Protein AF-A0A952DA18-F1 (afdb_monomer)

Structure (mmCIF, N/CA/C/O backbone):
data_AF-A0A952DA18-F1
#
_entry.id   AF-A0A952DA18-F1
#
loop_
_atom_site.group_PDB
_atom_site.id
_atom_site.type_symbol
_atom_site.label_atom_id
_atom_site.label_alt_id
_atom_site.label_comp_id
_atom_site.label_asym_id
_atom_site.label_entity_id
_atom_site.label_seq_id
_atom_site.pdbx_PDB_ins_code
_atom_site.Cartn_x
_atom_site.Cartn_y
_atom_site.Cartn_z
_atom_site.occupancy
_atom_site.B_iso_or_equiv
_atom_site.auth_seq_id
_atom_site.auth_comp_id
_atom_site.auth_asym_id
_atom_site.auth_atom_id
_atom_site.pdbx_PDB_model_num
ATOM 1 N N . MET A 1 1 ? 44.521 -12.109 -67.681 1.00 37.25 1 MET A N 1
ATOM 2 C CA . MET A 1 1 ? 45.377 -13.237 -67.253 1.00 37.25 1 MET A CA 1
ATOM 3 C C . MET A 1 1 ? 45.668 -13.081 -65.767 1.00 37.25 1 MET A C 1
ATOM 5 O O . MET A 1 1 ? 46.169 -12.035 -65.384 1.00 37.25 1 MET A O 1
ATOM 9 N N . ARG A 1 2 ? 45.302 -14.061 -64.928 1.00 45.66 2 ARG A N 1
ATOM 10 C CA . ARG A 1 2 ? 45.868 -14.191 -63.571 1.00 45.66 2 ARG A CA 1
ATOM 11 C C . ARG A 1 2 ? 47.221 -14.898 -63.680 1.00 45.66 2 ARG A C 1
ATOM 13 O O . ARG A 1 2 ? 47.355 -15.767 -64.542 1.00 45.66 2 ARG A O 1
ATOM 20 N N . PRO A 1 3 ? 48.170 -14.555 -62.801 1.00 41.78 3 PRO A N 1
ATOM 21 C CA . PRO A 1 3 ? 48.619 -15.571 -61.848 1.00 41.78 3 PRO A CA 1
ATOM 22 C C . PRO A 1 3 ? 48.892 -15.027 -60.425 1.00 41.78 3 PRO A C 1
ATOM 24 O O . PRO A 1 3 ? 49.529 -13.998 -60.230 1.00 41.78 3 PRO A O 1
ATOM 27 N N . THR A 1 4 ? 48.404 -15.771 -59.430 1.00 45.09 4 THR A N 1
ATOM 28 C CA . THR A 1 4 ? 48.942 -15.970 -58.058 1.00 45.09 4 THR A CA 1
ATOM 29 C C . THR A 1 4 ? 50.292 -16.735 -58.134 1.00 45.09 4 THR A C 1
ATOM 31 O O . THR A 1 4 ? 50.598 -17.189 -59.238 1.00 45.09 4 THR A O 1
ATOM 34 N N . PRO A 1 5 ? 51.073 -17.054 -57.061 1.00 54.16 5 PRO A N 1
ATOM 35 C CA . PRO A 1 5 ? 51.008 -16.747 -55.612 1.00 54.16 5 PRO A CA 1
ATOM 36 C C . PRO A 1 5 ? 52.391 -16.399 -54.965 1.00 54.16 5 PRO A C 1
ATOM 38 O O . PRO A 1 5 ? 53.418 -16.467 -55.630 1.00 54.16 5 PRO A O 1
ATOM 41 N N . ARG A 1 6 ? 52.451 -16.120 -53.646 1.00 42.47 6 ARG A N 1
ATOM 42 C CA . ARG A 1 6 ? 53.313 -16.829 -52.655 1.00 42.47 6 ARG A CA 1
ATOM 43 C C . ARG A 1 6 ? 53.239 -16.210 -51.250 1.00 42.47 6 ARG A C 1
ATOM 45 O O . ARG A 1 6 ? 53.193 -14.999 -51.077 1.00 42.47 6 ARG A O 1
ATOM 52 N N . LEU A 1 7 ? 53.189 -17.117 -50.276 1.00 46.97 7 LEU A N 1
ATOM 53 C CA . LEU A 1 7 ? 53.093 -16.930 -48.831 1.00 46.97 7 LEU A CA 1
ATOM 54 C C . LEU A 1 7 ? 54.409 -16.467 -48.180 1.00 46.97 7 LEU A C 1
ATOM 56 O O . LEU A 1 7 ? 55.494 -16.680 -48.720 1.00 46.97 7 LEU A O 1
ATOM 60 N N . THR A 1 8 ? 54.240 -16.101 -46.900 1.00 46.34 8 THR A N 1
ATOM 61 C CA . THR A 1 8 ? 55.161 -16.193 -45.745 1.00 46.34 8 THR A CA 1
ATOM 62 C C . THR A 1 8 ? 56.092 -15.009 -45.520 1.00 46.34 8 THR A C 1
ATOM 64 O O . THR A 1 8 ? 57.011 -14.790 -46.292 1.00 46.34 8 THR A O 1
ATOM 67 N N . THR A 1 9 ? 55.928 -14.306 -44.392 1.00 46.97 9 THR A N 1
ATOM 68 C CA . THR A 1 9 ? 56.816 -14.447 -43.218 1.00 46.97 9 THR A CA 1
ATOM 69 C C . THR A 1 9 ? 56.114 -13.859 -41.980 1.00 46.97 9 THR A C 1
ATOM 71 O O . THR A 1 9 ? 55.683 -12.709 -41.998 1.00 46.97 9 THR A O 1
ATOM 74 N N . LEU A 1 10 ? 55.978 -14.658 -40.914 1.00 48.19 10 LEU A N 1
ATOM 75 C CA . LEU A 1 10 ? 55.724 -14.172 -39.555 1.00 48.19 10 LEU A CA 1
ATOM 76 C C . LEU A 1 10 ? 56.924 -13.325 -39.111 1.00 48.19 10 LEU A C 1
ATOM 78 O O . LEU A 1 10 ? 58.039 -13.840 -39.095 1.00 48.19 10 LEU A O 1
ATOM 82 N N . LEU A 1 11 ? 56.697 -12.106 -38.630 1.00 45.88 11 LEU A N 1
ATOM 83 C CA . LEU A 1 11 ? 57.589 -11.505 -37.640 1.00 45.88 11 LEU A CA 1
ATOM 84 C C . LEU A 1 11 ? 56.768 -11.127 -36.405 1.00 45.88 11 LEU A C 1
ATOM 86 O O . LEU A 1 11 ? 56.063 -10.121 -36.379 1.00 45.88 11 LEU A O 1
ATOM 90 N N . LEU A 1 12 ? 56.872 -11.975 -35.380 1.00 46.34 12 LEU A N 1
ATOM 91 C CA . LEU A 1 12 ? 56.662 -11.573 -33.996 1.00 46.34 12 LEU A CA 1
ATOM 92 C C . LEU A 1 12 ? 57.763 -10.570 -33.644 1.00 46.34 12 LEU A C 1
ATOM 94 O O . LEU A 1 12 ? 58.925 -10.957 -33.561 1.00 46.34 12 LEU A O 1
ATOM 98 N N . LEU A 1 13 ? 57.402 -9.321 -33.369 1.00 41.84 13 LEU A N 1
ATOM 99 C CA . LEU A 1 13 ? 58.226 -8.435 -32.550 1.00 41.84 13 LEU A CA 1
ATOM 100 C C . LEU A 1 13 ? 57.317 -7.779 -31.504 1.00 41.84 13 LEU A C 1
ATOM 102 O O . LEU A 1 13 ? 56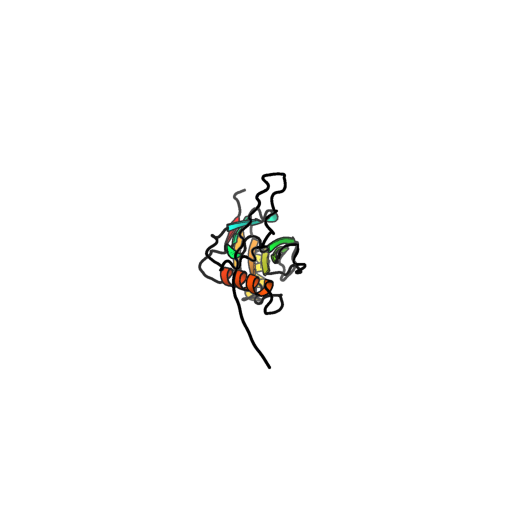.802 -6.678 -31.676 1.00 41.84 13 LEU A O 1
ATOM 106 N N . ALA A 1 14 ? 57.070 -8.516 -30.421 1.00 37.72 14 ALA A N 1
ATOM 107 C CA . ALA A 1 14 ? 56.484 -7.975 -29.206 1.00 37.72 14 ALA A CA 1
ATOM 108 C C . ALA A 1 14 ? 57.574 -7.191 -28.461 1.00 37.72 14 ALA A C 1
ATOM 110 O O . ALA A 1 14 ? 58.380 -7.765 -27.732 1.00 37.72 14 ALA A O 1
ATOM 111 N N . ALA A 1 15 ? 57.621 -5.878 -28.678 1.00 41.91 15 ALA A N 1
ATOM 112 C CA . ALA A 1 15 ? 58.363 -4.964 -27.823 1.00 41.91 15 ALA A CA 1
ATOM 113 C C . ALA A 1 15 ? 57.484 -4.606 -26.615 1.00 41.91 15 ALA A C 1
ATOM 115 O O . ALA A 1 15 ? 56.473 -3.921 -26.749 1.00 41.91 15 ALA A O 1
ATOM 116 N N . LEU A 1 16 ? 57.873 -5.095 -25.438 1.00 45.47 16 LEU A N 1
ATOM 117 C CA . LEU A 1 16 ? 57.438 -4.571 -24.146 1.00 45.47 16 LEU A CA 1
ATOM 118 C C . LEU A 1 16 ? 58.121 -3.217 -23.898 1.00 45.47 16 LEU A C 1
ATOM 120 O O . LEU A 1 16 ? 59.351 -3.159 -23.925 1.00 45.47 16 LEU A O 1
ATOM 124 N N . PRO A 1 17 ? 57.369 -2.175 -23.513 1.00 42.91 17 PRO A N 1
ATOM 125 C CA . PRO A 1 17 ? 57.841 -1.225 -22.526 1.00 42.91 17 PRO A CA 1
ATOM 126 C C . PRO A 1 17 ? 57.055 -1.411 -21.227 1.00 42.91 17 PRO A C 1
ATOM 128 O O . PRO A 1 17 ? 55.826 -1.365 -21.178 1.00 42.91 17 PRO A O 1
ATOM 131 N N . ALA A 1 18 ? 57.814 -1.649 -20.164 1.00 43.28 18 ALA A N 1
ATOM 132 C CA . ALA A 1 18 ? 57.350 -1.685 -18.794 1.00 43.28 18 ALA A CA 1
ATOM 133 C C . ALA A 1 18 ? 56.974 -0.274 -18.297 1.00 43.28 18 ALA A C 1
ATOM 135 O O . ALA A 1 18 ? 57.733 0.673 -18.474 1.00 43.28 18 ALA A O 1
ATOM 136 N N . LEU A 1 19 ? 55.817 -0.215 -17.628 1.00 45.41 19 LEU A N 1
ATOM 137 C CA . LEU A 1 19 ? 55.391 0.687 -16.549 1.00 45.41 19 LEU A CA 1
ATOM 138 C C . LEU A 1 19 ? 55.547 2.215 -16.702 1.00 45.41 19 LEU A C 1
ATOM 140 O O . LEU A 1 19 ? 56.589 2.779 -16.386 1.00 45.41 19 LEU A O 1
ATOM 144 N N . ALA A 1 20 ? 54.406 2.889 -16.903 1.00 40.06 20 ALA A N 1
ATOM 145 C CA . ALA A 1 20 ? 54.000 4.037 -16.082 1.00 40.06 20 ALA A CA 1
ATOM 146 C C . ALA A 1 20 ? 52.468 4.253 -16.132 1.00 40.06 20 ALA A C 1
ATOM 148 O O . ALA A 1 20 ? 51.892 4.371 -17.205 1.00 40.06 20 ALA A O 1
ATOM 149 N N . CYS A 1 21 ? 51.849 4.290 -14.946 1.00 43.84 21 CYS A N 1
ATOM 150 C CA . CYS A 1 21 ? 50.584 4.933 -14.555 1.00 43.84 21 CYS A CA 1
ATOM 151 C C . CYS A 1 21 ? 49.364 4.945 -15.500 1.00 43.84 21 CYS A C 1
ATOM 153 O O . CYS A 1 21 ? 49.294 5.702 -16.460 1.00 43.84 21 CYS A O 1
ATOM 155 N N . GLY A 1 22 ? 48.307 4.260 -15.052 1.00 31.61 22 GLY A N 1
ATOM 156 C CA . GLY A 1 22 ? 46.925 4.489 -15.479 1.00 31.61 22 GLY A CA 1
ATOM 157 C C . GLY A 1 22 ? 46.141 3.185 -15.534 1.00 31.61 22 GLY A C 1
ATOM 158 O O . GLY A 1 22 ? 46.143 2.509 -16.556 1.00 31.61 22 GLY A O 1
ATOM 159 N N . LYS A 1 23 ? 45.495 2.797 -14.427 1.00 39.69 23 LYS A N 1
ATOM 160 C CA . LYS A 1 23 ? 44.518 1.694 -14.434 1.00 39.69 23 LYS A CA 1
ATOM 161 C C . LYS A 1 23 ? 43.468 1.977 -15.521 1.00 39.69 23 LYS A C 1
ATOM 163 O O . LYS A 1 23 ? 42.929 3.082 -15.513 1.00 39.69 23 LYS A O 1
ATOM 168 N N . PRO A 1 24 ? 43.124 1.019 -16.398 1.00 37.22 24 PRO A N 1
ATOM 169 C CA . PRO A 1 24 ? 41.902 1.145 -17.170 1.00 37.22 24 PRO A CA 1
ATOM 170 C C . PRO A 1 24 ? 40.743 1.049 -16.175 1.00 37.22 24 PRO A C 1
ATOM 172 O O . PRO A 1 24 ? 40.578 0.028 -15.504 1.00 37.22 24 PRO A O 1
ATOM 175 N N . GLU A 1 25 ? 39.986 2.137 -16.024 1.00 46.91 25 GLU A N 1
ATOM 176 C CA . GLU A 1 25 ? 38.674 2.080 -15.385 1.00 46.91 25 GLU A CA 1
ATOM 177 C C . GLU A 1 25 ? 37.882 0.959 -16.063 1.00 46.91 25 GLU A C 1
ATOM 179 O O . GLU A 1 25 ? 37.748 0.964 -17.294 1.00 46.91 25 GLU A O 1
ATOM 184 N N . PRO A 1 26 ? 37.376 -0.032 -15.311 1.00 39.00 26 PRO A N 1
ATOM 185 C CA . PRO A 1 26 ? 36.417 -0.942 -15.889 1.00 39.00 26 PRO A CA 1
ATOM 186 C C . PRO A 1 26 ? 35.224 -0.080 -16.293 1.00 39.00 26 PRO A C 1
ATOM 188 O O . PRO A 1 26 ? 34.615 0.582 -15.451 1.00 39.00 26 PRO A O 1
ATOM 191 N N . LYS A 1 27 ? 34.920 -0.062 -17.598 1.00 39.06 27 LYS A N 1
ATOM 192 C CA . LYS A 1 27 ? 33.615 0.371 -18.096 1.00 39.06 27 LYS A CA 1
ATOM 193 C C . LYS A 1 27 ? 32.592 -0.241 -17.149 1.00 39.06 27 LYS A C 1
ATOM 195 O O . LYS A 1 27 ? 32.533 -1.465 -17.050 1.00 39.06 27 LYS A O 1
ATOM 200 N N . SER A 1 28 ? 31.862 0.605 -16.421 1.00 40.38 28 SER A N 1
ATOM 201 C CA . SER A 1 28 ? 30.657 0.185 -15.718 1.00 40.38 28 SER A CA 1
ATOM 202 C C . SER A 1 28 ? 29.703 -0.308 -16.789 1.00 40.38 28 SER A C 1
ATOM 204 O O . SER A 1 28 ? 28.927 0.446 -17.369 1.00 40.38 28 SER A O 1
ATOM 206 N N . GLU A 1 29 ? 29.837 -1.587 -17.107 1.00 33.28 29 GLU A N 1
ATOM 207 C CA . GLU A 1 29 ? 28.751 -2.398 -17.585 1.00 33.28 29 GLU A CA 1
ATOM 208 C C . GLU A 1 29 ? 27.695 -2.255 -16.500 1.00 33.28 29 GLU A C 1
ATOM 210 O O . GLU A 1 29 ? 27.801 -2.818 -15.409 1.00 33.28 29 GLU A O 1
ATOM 215 N N . VAL A 1 30 ? 26.739 -1.359 -16.754 1.00 39.12 30 VAL A N 1
ATOM 216 C CA . VAL A 1 30 ? 25.474 -1.351 -16.045 1.00 39.12 30 VAL A CA 1
ATOM 217 C C . VAL A 1 30 ? 24.943 -2.748 -16.273 1.00 39.12 30 VAL A C 1
ATOM 219 O O . VAL A 1 30 ? 24.406 -3.060 -17.336 1.00 39.12 30 VAL A O 1
ATOM 222 N N . ALA A 1 31 ? 25.182 -3.612 -15.293 1.00 36.78 31 ALA A N 1
ATOM 223 C CA . ALA A 1 31 ? 24.482 -4.855 -15.165 1.00 36.78 31 ALA A CA 1
ATOM 224 C C . ALA A 1 31 ? 23.016 -4.448 -15.039 1.00 36.78 31 ALA A C 1
ATOM 226 O O . ALA A 1 31 ? 22.509 -4.184 -13.949 1.00 36.78 31 ALA A O 1
ATOM 227 N N . VAL A 1 32 ? 22.323 -4.382 -16.175 1.00 45.19 32 VAL A N 1
ATOM 228 C CA . VAL A 1 32 ? 20.906 -4.692 -16.216 1.00 45.19 32 VAL A CA 1
ATOM 229 C C . VAL A 1 32 ? 20.875 -6.151 -15.809 1.00 45.19 32 VAL A C 1
ATOM 231 O O . VAL A 1 32 ? 20.930 -7.060 -16.632 1.00 45.19 32 VAL A O 1
ATOM 234 N N . ALA A 1 33 ? 20.923 -6.371 -14.499 1.00 39.28 33 ALA A N 1
ATOM 235 C CA . ALA A 1 33 ? 20.694 -7.659 -13.919 1.00 39.28 33 ALA A CA 1
ATOM 236 C C . ALA A 1 33 ? 19.225 -7.954 -14.217 1.00 39.28 33 ALA A C 1
ATOM 238 O O . ALA A 1 33 ? 18.329 -7.686 -13.424 1.00 39.28 33 ALA A O 1
ATOM 239 N N . THR A 1 34 ? 18.978 -8.551 -15.379 1.00 41.97 34 THR A N 1
ATOM 240 C CA . THR A 1 34 ? 17.991 -9.614 -15.524 1.00 41.97 34 THR A CA 1
ATOM 241 C C . THR A 1 34 ? 18.444 -10.784 -14.654 1.00 41.97 34 THR A C 1
ATOM 243 O O . THR A 1 34 ? 18.699 -11.887 -15.127 1.00 41.97 34 THR A O 1
ATOM 246 N N . THR A 1 35 ? 18.576 -10.544 -13.349 1.00 40.28 35 THR A N 1
ATOM 247 C CA . THR A 1 35 ? 18.380 -11.597 -12.377 1.00 40.28 35 THR A CA 1
ATOM 248 C C . THR A 1 35 ? 16.948 -12.057 -12.619 1.00 40.28 35 THR A C 1
ATOM 250 O O . THR A 1 35 ? 16.033 -11.222 -12.655 1.00 40.28 35 THR A O 1
ATOM 253 N N . PRO A 1 36 ? 16.705 -13.364 -12.799 1.00 42.12 36 PRO A N 1
ATOM 254 C CA . PRO A 1 36 ? 15.352 -13.854 -12.636 1.00 42.12 36 PRO A CA 1
ATOM 255 C C . PRO A 1 36 ? 14.886 -13.389 -11.248 1.00 42.12 36 PRO A C 1
ATOM 257 O O . PRO A 1 36 ? 15.712 -13.105 -10.377 1.00 42.12 36 PRO A O 1
ATOM 260 N N . ALA A 1 37 ? 13.580 -13.256 -11.043 1.00 51.00 37 ALA A N 1
ATOM 261 C CA . ALA A 1 37 ? 12.974 -12.964 -9.746 1.00 51.00 37 ALA A CA 1
ATOM 262 C C . ALA A 1 37 ? 13.230 -14.116 -8.737 1.00 51.00 37 ALA A C 1
ATOM 264 O O . ALA A 1 37 ? 12.299 -14.730 -8.232 1.00 51.00 37 ALA A O 1
ATOM 265 N N . VAL A 1 38 ? 14.500 -14.459 -8.511 1.00 48.38 38 VAL A N 1
ATOM 266 C CA . VAL A 1 38 ? 15.008 -15.559 -7.704 1.00 48.38 38 VAL A CA 1
ATOM 267 C C . VAL A 1 38 ? 15.098 -15.048 -6.281 1.00 48.38 38 VAL A C 1
ATOM 269 O O . VAL A 1 38 ? 15.979 -14.257 -5.952 1.00 48.38 38 VAL A O 1
ATOM 272 N N . ASP A 1 39 ? 14.127 -15.472 -5.480 1.00 64.44 39 ASP A N 1
ATOM 273 C CA . ASP A 1 39 ? 14.249 -15.749 -4.048 1.00 64.44 39 ASP A CA 1
ATOM 274 C C . ASP A 1 39 ? 15.014 -14.726 -3.200 1.00 64.44 39 ASP A C 1
ATOM 276 O O . ASP A 1 39 ? 15.741 -15.078 -2.270 1.00 64.44 39 ASP A O 1
ATOM 280 N N . LEU A 1 40 ? 14.814 -13.431 -3.453 1.00 80.75 40 LEU A N 1
ATOM 281 C CA . LEU A 1 40 ? 15.145 -12.450 -2.430 1.00 80.75 40 LEU A CA 1
ATOM 282 C C . LEU A 1 40 ? 14.236 -12.720 -1.221 1.00 80.75 40 LEU A C 1
ATOM 284 O O . LEU A 1 40 ? 13.009 -12.764 -1.392 1.00 80.75 40 LEU A O 1
ATOM 288 N N . PRO A 1 41 ? 14.796 -12.889 -0.007 1.00 87.00 41 PRO A N 1
ATOM 289 C CA . PRO A 1 41 ? 13.978 -13.132 1.167 1.00 87.00 41 PRO A CA 1
ATOM 290 C C . PRO A 1 41 ? 13.034 -11.943 1.391 1.00 87.00 41 PRO A C 1
ATOM 292 O O . PRO A 1 41 ? 13.392 -10.800 1.062 1.00 87.00 41 PRO A O 1
ATOM 295 N N . PRO A 1 42 ? 11.842 -12.183 1.966 1.00 90.00 42 PRO A N 1
ATOM 296 C CA . PRO A 1 42 ? 10.982 -11.108 2.427 1.00 90.00 42 PRO A CA 1
ATOM 297 C C . PRO A 1 42 ? 11.748 -10.131 3.320 1.00 90.00 42 PRO A C 1
ATOM 299 O O . PRO A 1 42 ? 12.709 -10.500 3.999 1.00 90.00 42 PRO A O 1
ATOM 302 N N . PHE A 1 43 ? 11.326 -8.875 3.323 1.00 91.38 43 PHE A N 1
ATOM 303 C CA . PHE A 1 43 ? 11.968 -7.837 4.120 1.00 91.38 43 PHE A CA 1
ATOM 304 C C . PHE A 1 43 ? 10.939 -6.935 4.785 1.00 91.38 43 PHE A C 1
ATOM 306 O O . PHE A 1 43 ? 9.791 -6.858 4.349 1.00 91.38 43 PHE A O 1
ATOM 313 N N . GLN A 1 44 ? 11.366 -6.261 5.847 1.00 93.62 44 GLN A N 1
ATOM 314 C CA . GLN A 1 44 ? 10.550 -5.304 6.579 1.00 93.62 44 GLN A CA 1
ATOM 315 C C . GLN A 1 44 ? 10.827 -3.894 6.062 1.00 93.62 44 GLN A C 1
ATOM 317 O O . GLN A 1 44 ? 11.975 -3.454 6.003 1.00 93.62 44 GLN A O 1
ATOM 322 N N . GLN A 1 45 ? 9.765 -3.195 5.676 1.00 94.12 45 GLN A N 1
ATOM 323 C CA . GLN A 1 45 ? 9.778 -1.771 5.378 1.00 94.12 45 GLN A CA 1
ATOM 324 C C . GLN A 1 45 ? 9.138 -1.030 6.543 1.00 94.12 45 GLN A C 1
ATOM 326 O O . GLN A 1 45 ? 7.949 -1.197 6.815 1.00 94.12 45 GLN A O 1
ATOM 331 N N . GLU A 1 46 ? 9.910 -0.168 7.193 1.00 95.12 46 GLU A N 1
ATOM 332 C CA . GLU A 1 46 ? 9.389 0.722 8.222 1.00 95.12 46 GLU A CA 1
ATOM 333 C C . GLU A 1 46 ? 8.436 1.765 7.626 1.00 95.12 46 GLU A C 1
ATOM 335 O O . GLU A 1 46 ? 8.715 2.385 6.598 1.00 95.12 46 GLU A O 1
ATOM 340 N N . ILE A 1 47 ? 7.312 1.972 8.305 1.00 94.31 47 ILE A N 1
ATOM 341 C CA . ILE A 1 47 ? 6.359 3.048 8.069 1.00 94.31 47 ILE A CA 1
ATOM 342 C C . ILE A 1 47 ? 6.373 3.914 9.330 1.00 94.31 47 ILE A C 1
ATOM 344 O O . ILE A 1 47 ? 5.583 3.717 10.255 1.00 94.31 47 ILE A O 1
ATOM 348 N N . ALA A 1 48 ? 7.321 4.853 9.377 1.00 91.94 48 ALA A N 1
ATOM 349 C CA . ALA A 1 48 ? 7.611 5.655 10.569 1.00 91.94 48 ALA A CA 1
ATOM 350 C C . ALA A 1 48 ? 6.374 6.398 11.100 1.00 91.94 48 ALA A C 1
ATOM 352 O O .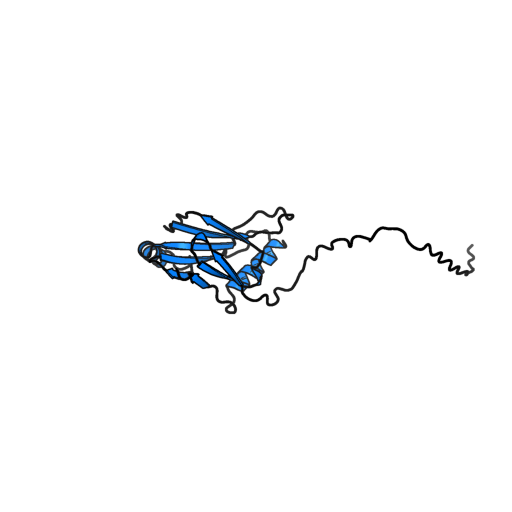 ALA A 1 48 ? 6.136 6.446 12.302 1.00 91.94 48 ALA A O 1
ATOM 353 N N . SER A 1 49 ? 5.538 6.911 10.200 1.00 89.81 49 SER A N 1
ATOM 354 C CA . SER A 1 49 ? 4.301 7.626 10.528 1.00 89.81 49 SER A CA 1
ATOM 355 C C . SER A 1 49 ? 3.243 6.779 11.243 1.00 89.81 49 SER A C 1
ATOM 357 O O . SER A 1 49 ? 2.341 7.339 11.869 1.00 89.81 49 SER A O 1
ATOM 359 N N . LEU A 1 50 ? 3.333 5.450 11.139 1.00 91.88 50 LEU A N 1
ATOM 360 C CA . LEU A 1 50 ? 2.455 4.488 11.805 1.00 91.88 50 LEU A CA 1
ATOM 361 C C . LEU A 1 50 ? 3.133 3.796 12.993 1.00 91.88 50 LEU A C 1
ATOM 363 O O . LEU A 1 50 ? 2.500 2.966 13.638 1.00 91.88 50 LEU A O 1
ATOM 367 N N . ASN A 1 51 ? 4.413 4.089 13.257 1.00 94.31 51 ASN A N 1
ATOM 368 C CA . ASN A 1 51 ? 5.248 3.304 14.166 1.00 94.31 51 ASN A CA 1
ATOM 369 C C . ASN A 1 51 ? 5.114 1.787 13.895 1.00 94.31 51 ASN A C 1
ATOM 371 O O . ASN A 1 51 ? 4.904 0.978 14.799 1.00 94.31 51 ASN A O 1
ATOM 375 N N . ALA A 1 52 ? 5.157 1.406 12.616 1.00 95.25 52 ALA A N 1
ATOM 376 C CA . ALA A 1 52 ? 4.866 0.053 12.157 1.00 95.25 52 ALA A CA 1
ATOM 377 C C . ALA A 1 52 ? 5.840 -0.392 11.064 1.00 95.25 52 ALA A C 1
ATOM 379 O O . ALA A 1 52 ? 6.585 0.405 10.498 1.00 95.25 52 ALA A O 1
ATOM 380 N N . GLU A 1 53 ? 5.812 -1.679 10.744 1.00 95.62 53 GLU A N 1
ATOM 381 C CA . GLU A 1 53 ? 6.578 -2.289 9.665 1.00 95.62 53 GLU A CA 1
ATOM 382 C C . GLU A 1 53 ? 5.660 -3.119 8.780 1.00 95.62 53 GLU A C 1
ATOM 384 O O . GLU A 1 53 ? 4.825 -3.882 9.271 1.00 95.62 53 GLU A O 1
ATOM 389 N N . VAL A 1 54 ? 5.835 -3.003 7.466 1.00 93.88 54 VAL A N 1
ATOM 390 C CA . VAL A 1 54 ? 5.179 -3.879 6.499 1.00 93.88 54 VAL A CA 1
ATOM 391 C C . VAL A 1 54 ? 6.169 -4.913 5.975 1.00 93.88 54 VAL A C 1
ATOM 393 O O . VAL A 1 54 ? 7.287 -4.583 5.583 1.00 93.88 54 VAL A O 1
ATOM 396 N N . THR A 1 55 ? 5.769 -6.182 5.975 1.00 92.44 55 THR A N 1
ATOM 397 C CA . THR A 1 55 ? 6.558 -7.263 5.371 1.00 92.44 55 THR A CA 1
ATOM 398 C C . THR A 1 55 ? 6.243 -7.348 3.884 1.00 92.44 55 THR A C 1
ATOM 400 O O . THR A 1 55 ? 5.092 -7.577 3.517 1.00 92.44 55 THR A O 1
ATOM 403 N N . LEU A 1 56 ? 7.255 -7.176 3.034 1.00 91.06 56 LEU A N 1
ATOM 404 C CA . LEU A 1 56 ? 7.143 -7.191 1.576 1.00 91.06 56 LEU A CA 1
ATOM 405 C C . LEU A 1 56 ? 7.952 -8.341 0.955 1.00 91.06 56 LEU A C 1
ATOM 407 O O . LEU A 1 56 ? 8.999 -8.712 1.494 1.00 91.06 56 LEU A O 1
ATOM 411 N N . PRO A 1 57 ? 7.523 -8.882 -0.203 1.00 90.94 57 PRO A N 1
ATOM 412 C CA . PRO A 1 57 ? 8.326 -9.82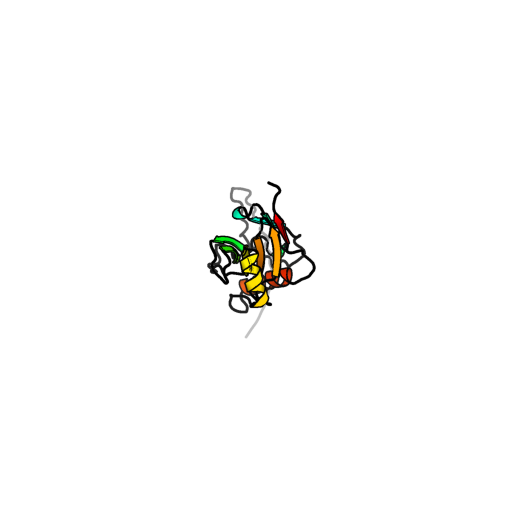8 -0.975 1.00 90.94 57 PRO A CA 1
ATOM 413 C C . PRO A 1 57 ? 9.664 -9.216 -1.389 1.00 90.94 57 PRO A C 1
ATOM 415 O O . PRO A 1 57 ? 9.722 -8.046 -1.761 1.00 90.94 57 PRO A O 1
ATOM 418 N N . GLY A 1 58 ? 10.743 -10.003 -1.403 1.00 90.06 58 GLY A N 1
ATOM 419 C CA . GLY A 1 58 ? 12.087 -9.488 -1.685 1.00 90.06 58 GLY A CA 1
ATOM 420 C C . GLY A 1 58 ? 12.232 -8.777 -3.037 1.00 90.06 58 GLY A C 1
ATOM 421 O O . GLY A 1 58 ? 13.002 -7.826 -3.149 1.00 90.06 58 GLY A O 1
ATOM 422 N N . VAL A 1 59 ? 11.429 -9.149 -4.042 1.00 89.00 59 VAL A N 1
ATOM 423 C CA . VAL A 1 59 ? 11.396 -8.475 -5.354 1.00 89.00 59 VAL A CA 1
ATOM 424 C C . VAL A 1 59 ? 10.943 -7.012 -5.288 1.00 89.00 59 VAL A C 1
ATOM 426 O O . VAL A 1 59 ? 11.156 -6.275 -6.242 1.00 89.00 59 VAL A O 1
ATOM 429 N N . TRP A 1 60 ? 10.342 -6.564 -4.184 1.00 90.62 60 TRP A N 1
ATOM 430 C CA . TRP A 1 60 ? 9.983 -5.159 -3.988 1.00 90.62 60 TRP A CA 1
ATOM 431 C C . TRP A 1 60 ? 11.163 -4.288 -3.573 1.00 90.62 60 TRP A C 1
ATOM 433 O O . TRP A 1 60 ? 11.089 -3.065 -3.694 1.00 90.62 60 TRP A O 1
ATOM 443 N N . ARG A 1 61 ? 12.253 -4.889 -3.086 1.00 88.69 61 ARG A N 1
ATOM 444 C CA . ARG A 1 61 ? 13.385 -4.140 -2.547 1.00 88.69 61 ARG A CA 1
ATOM 445 C C . ARG A 1 61 ? 13.933 -3.171 -3.604 1.00 88.69 61 ARG A C 1
ATOM 447 O O . ARG A 1 61 ? 14.144 -3.554 -4.755 1.00 88.69 61 ARG A O 1
ATOM 454 N N . TYR A 1 62 ? 14.116 -1.913 -3.197 1.00 85.69 62 TYR A N 1
ATOM 455 C CA . TYR A 1 62 ? 14.605 -0.795 -4.020 1.00 85.69 62 TYR A CA 1
ATOM 456 C C . TYR A 1 62 ? 13.726 -0.395 -5.222 1.00 85.69 62 TYR A C 1
ATOM 458 O O . TYR A 1 62 ? 14.133 0.455 -6.003 1.00 85.69 62 TYR A O 1
ATOM 466 N N . GLY A 1 63 ? 12.530 -0.975 -5.388 1.00 88.62 63 GLY A N 1
ATOM 467 C CA . GLY A 1 63 ? 11.646 -0.705 -6.533 1.00 88.62 63 GLY A CA 1
ATOM 468 C C . GLY A 1 63 ? 10.575 0.360 -6.292 1.00 88.62 63 GLY A C 1
ATOM 469 O O . GLY A 1 63 ? 9.718 0.574 -7.151 1.00 88.62 63 GLY A O 1
ATOM 470 N N . TYR A 1 64 ? 10.560 0.991 -5.119 1.00 92.31 64 TYR A N 1
ATOM 471 C CA . TYR A 1 64 ? 9.532 1.955 -4.745 1.00 92.31 64 TYR A CA 1
ATOM 472 C C . TYR A 1 64 ? 10.072 3.047 -3.825 1.00 92.31 64 TYR A C 1
ATOM 474 O O . TYR A 1 64 ? 11.105 2.900 -3.173 1.00 92.31 64 TYR A O 1
ATOM 482 N N . LYS A 1 65 ? 9.298 4.124 -3.733 1.00 93.06 65 LYS A N 1
ATOM 483 C CA . LYS A 1 65 ? 9.353 5.117 -2.663 1.00 93.06 65 LYS A CA 1
ATOM 484 C C . LYS A 1 65 ? 8.046 5.103 -1.881 1.00 93.06 65 LYS A C 1
ATOM 486 O O . LYS A 1 65 ? 6.988 4.827 -2.448 1.00 93.06 65 LYS A O 1
ATOM 491 N N . VAL A 1 66 ? 8.132 5.414 -0.594 1.00 94.25 66 VAL A N 1
ATOM 492 C CA . VAL A 1 66 ? 6.971 5.516 0.295 1.00 94.25 66 VAL A CA 1
ATOM 493 C C . VAL A 1 66 ? 6.593 6.983 0.447 1.00 94.25 66 VAL A C 1
ATOM 495 O O . VAL A 1 66 ? 7.463 7.825 0.662 1.00 94.25 66 VAL A O 1
ATOM 498 N N . VAL A 1 67 ? 5.305 7.286 0.332 1.00 95.75 67 VAL A N 1
ATOM 499 C CA . VAL A 1 67 ? 4.743 8.616 0.571 1.00 95.75 67 VAL A CA 1
ATOM 500 C C . VAL A 1 67 ? 3.596 8.481 1.560 1.00 95.75 67 VAL A C 1
ATOM 502 O O . VAL A 1 67 ? 2.639 7.761 1.295 1.00 95.75 67 VAL A O 1
ATOM 505 N N . ASP A 1 68 ? 3.684 9.178 2.688 1.00 96.38 68 ASP A N 1
ATOM 506 C CA . ASP A 1 68 ? 2.556 9.339 3.607 1.00 96.38 68 ASP A CA 1
ATOM 507 C C . ASP A 1 68 ? 1.824 10.641 3.288 1.00 96.38 68 ASP A C 1
ATOM 509 O O . ASP A 1 68 ? 2.458 11.682 3.079 1.00 96.38 68 ASP A O 1
ATOM 513 N N . ARG A 1 69 ? 0.495 10.582 3.233 1.00 95.88 69 ARG A N 1
ATOM 514 C CA . ARG A 1 69 ? -0.347 11.763 3.088 1.00 95.88 69 ARG A CA 1
ATOM 515 C C . ARG A 1 69 ? -1.720 11.578 3.738 1.00 95.88 69 ARG A C 1
ATOM 517 O O . ARG A 1 69 ? -2.204 10.448 3.862 1.00 95.88 69 ARG A O 1
ATOM 524 N N . PRO A 1 70 ? -2.410 12.685 4.071 1.00 96.88 70 PRO A N 1
ATOM 525 C CA . PRO A 1 70 ? -3.846 12.649 4.305 1.00 96.88 70 PRO A CA 1
ATOM 526 C C . PRO A 1 70 ? -4.566 12.039 3.098 1.00 96.88 70 PRO A C 1
ATOM 528 O O . PRO A 1 70 ? -4.237 12.340 1.948 1.00 96.88 70 PRO A O 1
ATOM 531 N N . ASP A 1 71 ? -5.557 11.199 3.370 1.00 95.62 71 ASP A N 1
ATOM 532 C CA . ASP A 1 71 ? -6.464 10.653 2.360 1.00 95.62 71 ASP A CA 1
ATOM 533 C C . ASP A 1 71 ? -7.890 11.065 2.722 1.00 95.62 71 ASP A C 1
ATOM 535 O O . ASP A 1 71 ? -8.168 11.430 3.862 1.00 95.62 71 ASP A O 1
ATOM 539 N N . THR A 1 72 ? -8.772 11.049 1.734 1.00 93.25 72 THR A N 1
ATOM 540 C CA . THR A 1 72 ? -10.216 11.257 1.895 1.00 93.25 72 THR A CA 1
ATOM 541 C C . THR A 1 72 ? -11.025 10.224 1.113 1.00 93.25 72 THR A C 1
ATOM 543 O O . THR A 1 72 ? -12.257 10.204 1.191 1.00 93.25 72 THR A O 1
ATOM 546 N N . LEU A 1 73 ? -10.357 9.338 0.364 1.00 91.19 73 LEU A N 1
ATOM 547 C CA . LEU A 1 73 ? -11.010 8.346 -0.472 1.00 91.19 73 LEU A CA 1
ATOM 548 C C . LEU A 1 73 ? -11.837 7.383 0.390 1.00 91.19 73 LEU A C 1
ATOM 550 O O . LEU A 1 73 ? -11.318 6.724 1.289 1.00 91.19 73 LEU A O 1
ATOM 554 N N . TYR A 1 74 ? -13.144 7.328 0.123 1.00 92.19 74 TYR A N 1
ATOM 555 C CA . TYR A 1 74 ? -14.123 6.547 0.893 1.00 92.19 74 TYR A CA 1
ATOM 556 C C . TYR A 1 74 ? -14.093 6.813 2.411 1.00 92.19 74 TYR A C 1
ATOM 558 O O . TYR A 1 74 ? -14.479 5.959 3.210 1.00 92.19 74 TYR A O 1
ATOM 566 N N . GLY A 1 75 ? -13.651 8.003 2.828 1.00 92.88 75 GLY A N 1
ATOM 567 C CA . GLY A 1 75 ? -13.528 8.371 4.239 1.00 92.88 75 GLY A CA 1
ATOM 568 C C . GLY A 1 75 ? -12.308 7.776 4.951 1.00 92.88 75 GLY A C 1
ATOM 569 O O . GLY A 1 75 ? -12.232 7.856 6.178 1.00 92.88 75 GLY A O 1
ATOM 570 N N . ALA A 1 76 ? -11.343 7.201 4.222 1.00 95.69 76 ALA A N 1
ATOM 571 C CA . ALA A 1 76 ? -9.995 7.042 4.764 1.00 95.69 76 ALA A CA 1
ATOM 572 C C . ALA A 1 76 ? -9.498 8.414 5.227 1.00 95.69 76 ALA A C 1
ATOM 574 O O . ALA A 1 76 ? -9.847 9.412 4.607 1.00 95.69 76 ALA A O 1
ATOM 575 N N . HIS A 1 77 ? -8.709 8.469 6.297 1.00 96.25 77 HIS A N 1
ATOM 576 C CA . HIS A 1 77 ? -8.124 9.730 6.776 1.00 96.25 77 HIS A CA 1
ATOM 577 C C . HIS A 1 77 ? -6.607 9.796 6.534 1.00 96.25 77 HIS A C 1
ATOM 579 O O . HIS A 1 77 ? -5.986 10.845 6.706 1.00 96.25 77 HIS A O 1
ATOM 585 N N . ARG A 1 78 ? -5.992 8.679 6.124 1.00 96.50 78 ARG A N 1
ATOM 586 C CA . ARG A 1 78 ? -4.567 8.581 5.794 1.00 96.50 78 ARG A CA 1
ATOM 587 C C . ARG A 1 78 ? -4.323 7.528 4.718 1.00 96.50 78 ARG A C 1
ATOM 589 O O . ARG A 1 78 ? -4.967 6.475 4.723 1.00 96.50 78 ARG A O 1
ATOM 596 N N . ALA A 1 79 ? -3.340 7.795 3.863 1.00 97.06 79 ALA A N 1
ATOM 597 C CA . ALA A 1 79 ? -2.786 6.855 2.904 1.00 97.06 79 ALA A CA 1
ATOM 598 C C . ALA A 1 79 ? -1.259 6.805 3.001 1.00 97.06 79 ALA A C 1
ATOM 600 O O . ALA A 1 79 ? -0.584 7.832 3.020 1.00 97.06 79 ALA A O 1
ATOM 601 N N . VAL A 1 80 ? -0.727 5.587 2.985 1.00 97.31 80 VAL A N 1
ATOM 602 C CA . VAL A 1 80 ? 0.690 5.299 2.780 1.00 97.31 80 VAL A CA 1
ATOM 603 C C . VAL A 1 80 ? 0.829 4.676 1.398 1.00 97.31 80 VAL A C 1
ATOM 605 O O . VAL A 1 80 ? 0.450 3.526 1.170 1.00 97.31 80 VAL A O 1
ATOM 608 N N . GLU A 1 81 ? 1.324 5.464 0.455 1.00 95.94 81 GLU A N 1
ATOM 609 C CA . GLU A 1 81 ? 1.464 5.110 -0.950 1.00 95.94 81 GLU A CA 1
ATOM 610 C C . GLU A 1 81 ? 2.859 4.564 -1.244 1.00 95.94 81 GLU A C 1
ATOM 612 O O . GLU A 1 81 ? 3.876 5.158 -0.891 1.00 95.94 81 GLU A O 1
ATOM 617 N N . PHE A 1 82 ? 2.899 3.445 -1.954 1.00 95.12 82 PHE A N 1
ATOM 618 C CA . PHE A 1 82 ? 4.101 2.844 -2.504 1.00 95.12 82 PHE A CA 1
ATOM 619 C C . PHE A 1 82 ? 4.112 3.174 -3.989 1.00 95.12 82 PHE A C 1
ATOM 621 O O . PHE A 1 82 ? 3.336 2.619 -4.773 1.00 95.12 82 PHE A O 1
ATOM 628 N N . LEU A 1 83 ? 4.954 4.128 -4.366 1.00 94.38 83 LEU A N 1
ATOM 629 C CA . LEU A 1 83 ? 5.087 4.595 -5.739 1.00 94.38 83 LEU A CA 1
ATOM 630 C C . LEU A 1 83 ? 6.296 3.917 -6.368 1.00 94.38 83 LEU A C 1
ATOM 632 O O . LEU A 1 83 ? 7.370 3.939 -5.772 1.00 94.38 83 LEU A O 1
ATOM 636 N N . TYR A 1 84 ? 6.152 3.362 -7.568 1.00 92.81 84 TYR A N 1
ATOM 637 C CA . TYR A 1 84 ? 7.273 2.816 -8.321 1.00 92.81 84 TYR A CA 1
ATOM 638 C C . TYR A 1 84 ? 8.372 3.865 -8.442 1.00 92.81 84 TYR A C 1
ATOM 640 O O . TYR A 1 84 ? 8.115 5.013 -8.814 1.00 92.81 84 TYR A O 1
ATOM 648 N N . ALA A 1 85 ? 9.588 3.461 -8.115 1.00 86.56 85 ALA A N 1
ATOM 649 C CA . ALA A 1 85 ? 10.777 4.269 -8.277 1.00 86.56 85 ALA A CA 1
ATOM 650 C C . ALA A 1 85 ? 11.719 3.475 -9.173 1.00 86.56 85 ALA A C 1
ATOM 652 O O . ALA A 1 85 ? 12.366 2.529 -8.729 1.00 86.56 85 ALA A O 1
ATOM 653 N N . ALA A 1 86 ? 11.743 3.829 -10.456 1.00 75.38 86 ALA A N 1
ATOM 654 C CA . ALA A 1 86 ? 12.833 3.404 -11.314 1.00 75.38 86 ALA A CA 1
ATOM 655 C C . ALA A 1 86 ? 14.130 4.094 -10.867 1.00 75.38 86 ALA A C 1
ATOM 657 O O . ALA A 1 86 ? 14.089 5.094 -10.145 1.00 75.38 86 ALA A O 1
ATOM 658 N N . ASP A 1 87 ? 15.268 3.580 -11.335 1.00 67.56 87 ASP A N 1
ATOM 659 C CA . ASP A 1 87 ? 16.561 4.249 -11.184 1.00 67.56 87 ASP A CA 1
ATOM 660 C C . ASP A 1 87 ? 16.428 5.739 -11.552 1.00 67.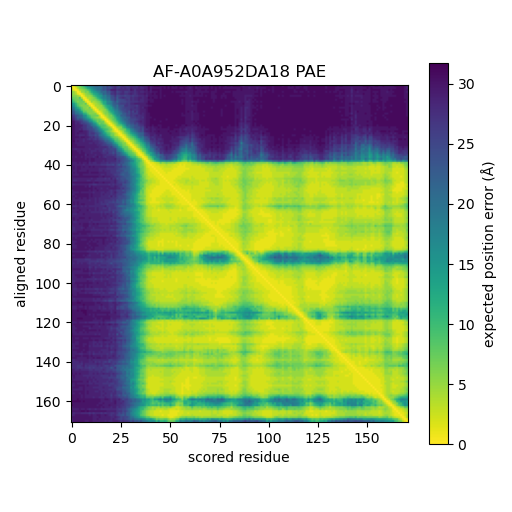56 87 ASP A C 1
ATOM 662 O O . ASP A 1 87 ? 15.768 6.083 -12.539 1.00 67.56 87 ASP A O 1
ATOM 666 N N . THR A 1 88 ? 17.003 6.632 -10.745 1.00 59.59 88 THR A N 1
ATOM 667 C CA . THR A 1 88 ? 16.860 8.090 -10.889 1.00 59.59 88 THR A CA 1
ATOM 668 C C . THR A 1 88 ? 17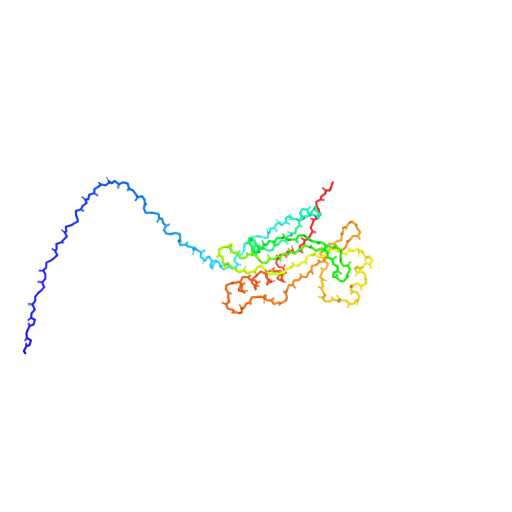.347 8.586 -12.251 1.00 59.59 88 THR A C 1
ATOM 670 O O . THR A 1 88 ? 16.845 9.595 -12.744 1.00 59.59 88 THR A O 1
ATOM 673 N N . ALA A 1 89 ? 18.245 7.843 -12.902 1.00 65.19 89 ALA A N 1
ATOM 674 C CA . ALA A 1 89 ? 18.719 8.113 -14.258 1.00 65.19 89 ALA A CA 1
ATOM 675 C C . ALA A 1 89 ? 17.706 7.766 -15.372 1.00 65.19 89 ALA A C 1
ATOM 677 O O . ALA A 1 89 ? 17.865 8.206 -16.508 1.00 65.19 89 ALA A O 1
ATOM 678 N N . SER A 1 90 ? 16.662 6.986 -15.077 1.00 69.25 90 SER A N 1
ATOM 679 C CA . SER A 1 90 ? 15.741 6.451 -16.092 1.00 69.25 90 SER A CA 1
ATOM 680 C C . SER A 1 90 ? 14.714 7.460 -16.618 1.00 69.25 90 SER A C 1
ATOM 682 O O . SER A 1 90 ? 14.086 7.208 -17.645 1.00 69.25 90 SER A O 1
ATOM 684 N N . GLY A 1 91 ? 14.480 8.568 -15.904 1.00 77.19 91 GLY A N 1
ATOM 685 C CA . GLY A 1 91 ? 13.434 9.544 -16.241 1.00 77.19 91 GLY A CA 1
ATOM 686 C C . GLY A 1 91 ? 11.997 8.997 -16.176 1.00 77.19 91 GLY A C 1
ATOM 687 O O . GLY A 1 91 ? 11.059 9.694 -16.564 1.00 77.19 91 GLY A O 1
ATOM 688 N N . VAL A 1 92 ? 11.795 7.765 -15.694 1.00 82.69 92 VAL A N 1
ATOM 689 C CA . VAL A 1 92 ? 10.472 7.138 -15.617 1.00 82.69 92 VAL A CA 1
ATOM 690 C C . VAL A 1 92 ? 9.665 7.784 -14.484 1.00 82.69 92 VAL A C 1
ATOM 692 O O . VAL A 1 92 ? 10.116 7.793 -13.334 1.00 82.69 92 VAL A O 1
ATOM 695 N N . PRO A 1 93 ? 8.455 8.309 -14.758 1.00 86.31 93 PRO A N 1
ATOM 696 C CA . PRO A 1 93 ? 7.659 8.972 -13.737 1.00 86.31 93 PRO A CA 1
ATOM 697 C C . PRO A 1 93 ? 7.183 7.963 -12.684 1.00 86.31 93 PRO A C 1
ATOM 699 O O . PRO A 1 93 ? 6.716 6.880 -13.054 1.00 86.31 93 PRO A O 1
ATOM 702 N N . PRO A 1 94 ? 7.216 8.312 -11.386 1.00 90.25 94 PRO A N 1
ATOM 703 C CA . PRO A 1 94 ? 6.666 7.460 -10.343 1.00 90.25 94 PRO A CA 1
ATOM 704 C C . PRO A 1 94 ? 5.164 7.242 -10.514 1.00 90.25 94 PRO A C 1
ATOM 706 O O . PRO A 1 94 ? 4.412 8.191 -10.747 1.00 90.25 94 PRO A O 1
ATOM 709 N N . ARG A 1 95 ? 4.717 5.996 -10.366 1.00 93.19 95 ARG A N 1
ATOM 710 C CA . ARG A 1 95 ? 3.299 5.617 -10.435 1.00 93.19 95 ARG A CA 1
ATOM 711 C C . ARG A 1 95 ? 2.914 4.793 -9.220 1.00 93.19 95 ARG A C 1
ATOM 713 O O . ARG A 1 95 ? 3.731 4.036 -8.709 1.00 93.19 95 ARG A O 1
ATOM 720 N N . LEU A 1 96 ? 1.676 4.946 -8.761 1.00 93.50 96 LEU A N 1
ATOM 721 C CA . LEU A 1 96 ? 1.162 4.185 -7.627 1.00 93.50 96 LEU A CA 1
ATOM 722 C C . LEU A 1 96 ? 1.174 2.688 -7.939 1.00 93.50 96 LEU A C 1
ATOM 724 O O . LEU A 1 96 ? 0.724 2.279 -9.004 1.00 93.50 96 LEU A O 1
ATOM 728 N N . LEU A 1 97 ? 1.692 1.896 -7.005 1.00 93.12 97 LEU A N 1
ATOM 729 C CA . LEU A 1 97 ? 1.710 0.436 -7.074 1.00 93.12 97 LEU A CA 1
ATOM 730 C C . LEU A 1 97 ? 0.784 -0.178 -6.034 1.00 93.12 97 LEU A C 1
ATOM 732 O O . LEU A 1 97 ? 0.021 -1.098 -6.313 1.00 93.12 97 LEU A O 1
ATOM 736 N N . MET A 1 98 ? 0.866 0.342 -4.817 1.00 92.75 98 MET A N 1
ATOM 737 C CA . MET A 1 98 ? 0.116 -0.140 -3.674 1.00 92.75 98 MET A CA 1
ATOM 738 C C . MET A 1 98 ? -0.149 1.025 -2.739 1.00 92.75 98 MET A C 1
ATOM 740 O O . MET A 1 98 ? 0.645 1.959 -2.647 1.00 92.75 98 MET A O 1
ATOM 744 N N . VAL A 1 99 ? -1.258 0.962 -2.022 1.00 94.75 99 VAL A N 1
ATOM 745 C CA . VAL A 1 99 ? -1.573 1.921 -0.972 1.00 94.75 99 VAL A CA 1
ATOM 746 C C . VAL A 1 99 ? -2.137 1.190 0.229 1.00 94.75 99 VAL A C 1
ATOM 748 O O . VAL A 1 99 ? -2.979 0.301 0.086 1.00 94.75 99 VAL A O 1
ATOM 751 N N . ILE A 1 100 ? -1.657 1.578 1.405 1.00 95.62 100 ILE A N 1
ATOM 752 C CA . ILE A 1 100 ? -2.232 1.203 2.689 1.00 95.62 100 ILE A CA 1
ATOM 753 C C . ILE A 1 100 ? -3.084 2.377 3.160 1.00 95.62 100 ILE A C 1
ATOM 755 O O . ILE A 1 100 ? -2.579 3.491 3.271 1.00 95.62 100 ILE A O 1
ATOM 759 N N . ARG A 1 101 ? -4.368 2.144 3.427 1.00 96.12 101 ARG A N 1
ATOM 760 C CA . ARG A 1 101 ? -5.294 3.168 3.931 1.00 96.12 101 ARG A CA 1
ATOM 761 C C . ARG A 1 101 ? -5.691 2.887 5.363 1.00 96.12 101 ARG A C 1
ATOM 763 O O . ARG A 1 101 ? -5.982 1.735 5.691 1.00 96.12 101 ARG A O 1
ATOM 770 N N . ALA A 1 102 ? -5.757 3.946 6.161 1.00 96.50 102 ALA A N 1
ATOM 771 C CA . ALA A 1 102 ? -6.281 3.906 7.517 1.00 96.50 102 ALA A CA 1
ATOM 772 C C . ALA A 1 102 ? -7.706 4.470 7.550 1.00 96.50 102 ALA A C 1
ATOM 774 O O . ALA A 1 102 ? -7.981 5.576 7.070 1.00 96.50 102 ALA A O 1
ATOM 775 N N . TYR A 1 103 ? -8.608 3.695 8.138 1.00 96.56 103 TYR A N 1
ATOM 776 C CA . TYR A 1 103 ? -9.988 4.073 8.403 1.00 96.56 103 TYR A CA 1
ATOM 777 C C . TYR A 1 103 ? -10.243 4.011 9.903 1.00 96.56 103 TYR A C 1
ATOM 779 O O . TYR A 1 103 ? -9.718 3.139 10.594 1.00 96.56 103 TYR A O 1
ATOM 787 N N . THR A 1 104 ? -11.134 4.863 10.405 1.00 96.94 104 THR A N 1
ATOM 788 C CA . THR A 1 104 ? -11.762 4.575 11.699 1.00 96.94 104 THR A CA 1
ATOM 789 C C . THR A 1 104 ? -12.623 3.319 11.555 1.00 96.94 104 THR A C 1
ATOM 791 O O . THR A 1 104 ? -13.164 3.063 10.473 1.00 96.94 104 THR A O 1
ATOM 794 N N . ARG A 1 105 ? -12.806 2.540 12.630 1.00 95.50 105 ARG A N 1
ATOM 795 C CA . ARG A 1 105 ? -13.678 1.349 12.602 1.00 95.50 105 ARG A CA 1
ATOM 796 C C . ARG A 1 105 ? -15.063 1.651 12.018 1.00 95.50 105 ARG A C 1
ATOM 798 O O . ARG A 1 105 ? -15.501 0.969 11.099 1.00 95.50 105 ARG A O 1
ATOM 805 N N . ALA A 1 106 ? -15.703 2.718 12.495 1.00 94.62 106 ALA A N 1
ATOM 806 C CA . ALA A 1 106 ? -17.037 3.115 12.049 1.00 94.62 106 ALA A CA 1
ATOM 807 C C . ALA A 1 106 ? -17.095 3.457 10.551 1.00 94.62 106 ALA A C 1
ATOM 809 O O . ALA A 1 106 ? -18.101 3.191 9.897 1.00 94.62 106 ALA A O 1
ATOM 810 N N . GLN A 1 107 ? -16.034 4.052 9.996 1.00 95.31 107 GLN A N 1
ATOM 811 C CA . GLN A 1 107 ? -15.983 4.336 8.567 1.00 95.31 107 GLN A CA 1
ATOM 812 C C . GLN A 1 107 ? -15.713 3.069 7.757 1.00 95.31 107 GLN A C 1
ATOM 814 O O . GLN A 1 107 ? -16.367 2.852 6.740 1.00 95.31 107 GLN A O 1
ATOM 819 N N . TRP A 1 108 ? -14.806 2.206 8.221 1.00 94.69 108 TRP A N 1
ATOM 820 C CA . TRP A 1 108 ? -14.535 0.934 7.559 1.00 94.69 108 TRP A CA 1
ATOM 821 C C . TRP A 1 108 ? -15.779 0.053 7.459 1.00 94.69 108 TRP A C 1
ATOM 823 O O . TRP A 1 108 ? -16.022 -0.540 6.411 1.00 94.69 108 TRP A O 1
ATOM 833 N N . ASP A 1 109 ? -16.599 0.014 8.508 1.00 92.75 109 ASP A N 1
ATOM 834 C CA . ASP A 1 109 ? -17.831 -0.772 8.520 1.00 92.75 109 ASP A CA 1
ATOM 835 C C . ASP A 1 109 ? -18.794 -0.345 7.393 1.00 92.75 109 ASP A C 1
ATOM 837 O O . ASP A 1 109 ? -19.368 -1.200 6.724 1.00 92.75 109 ASP A O 1
ATOM 841 N N . LYS A 1 110 ? -18.874 0.958 7.085 1.00 92.25 110 LYS A N 1
ATOM 842 C CA . LYS A 1 110 ? -19.652 1.479 5.943 1.00 92.25 110 LYS A CA 1
ATOM 843 C C . LYS A 1 110 ? -19.020 1.127 4.593 1.00 92.25 110 LYS A C 1
ATOM 845 O O . LYS A 1 110 ? -19.718 0.841 3.616 1.00 92.25 110 LYS A O 1
ATOM 850 N N . VAL A 1 111 ? -17.690 1.179 4.514 1.00 91.12 111 VAL A N 1
ATOM 851 C CA . VAL A 1 111 ? -16.949 0.907 3.274 1.00 91.12 111 VAL A CA 1
ATOM 852 C C . VAL A 1 111 ? -17.023 -0.571 2.913 1.00 91.12 111 VAL A C 1
ATOM 854 O O . VAL A 1 111 ? -17.373 -0.889 1.783 1.00 91.12 111 VAL A O 1
ATOM 857 N N . ARG A 1 112 ? -16.773 -1.492 3.851 1.00 88.50 112 ARG A N 1
ATOM 858 C CA . ARG A 1 112 ? -16.756 -2.937 3.552 1.00 88.50 112 ARG A CA 1
ATOM 859 C C . ARG A 1 112 ? -18.098 -3.467 3.042 1.00 88.50 112 ARG A C 1
ATOM 861 O O . ARG A 1 112 ? -18.127 -4.444 2.301 1.00 88.50 112 ARG A O 1
ATOM 868 N N . GLU A 1 113 ? -19.203 -2.840 3.441 1.00 86.31 113 GLU A N 1
ATOM 869 C CA . GLU A 1 113 ? -20.547 -3.209 2.988 1.00 86.31 113 GLU A CA 1
ATOM 870 C C . GLU A 1 113 ? -20.810 -2.755 1.548 1.00 86.31 113 GLU A C 1
ATOM 872 O O . GLU A 1 113 ? -21.450 -3.474 0.779 1.00 86.31 113 GLU A O 1
ATOM 877 N N . SER A 1 114 ? -20.280 -1.589 1.170 1.00 83.12 114 SER A N 1
ATOM 878 C CA . SER A 1 114 ? -20.516 -0.948 -0.129 1.00 83.12 114 SER A CA 1
ATOM 879 C C . SER A 1 114 ? -19.434 -1.227 -1.179 1.00 83.12 114 SER A C 1
ATOM 881 O O . SER A 1 114 ? -19.688 -1.061 -2.368 1.00 83.12 114 SER A O 1
ATOM 883 N N . GLN A 1 115 ? -18.238 -1.649 -0.764 1.00 78.75 115 GLN A N 1
ATOM 884 C CA . GLN A 1 115 ? -17.034 -1.746 -1.596 1.00 78.75 115 GLN A CA 1
ATOM 885 C C . GLN A 1 115 ? -16.274 -3.054 -1.320 1.00 78.75 115 GLN A C 1
ATOM 887 O O . GLN A 1 115 ? -15.144 -3.051 -0.828 1.00 78.75 115 GLN A O 1
ATOM 892 N N . LYS A 1 116 ? -16.912 -4.191 -1.624 1.00 68.25 116 LYS A N 1
ATOM 893 C CA . LYS A 1 116 ? -16.429 -5.536 -1.247 1.00 68.25 116 LYS A CA 1
ATOM 894 C C . LYS A 1 116 ? -15.061 -5.913 -1.828 1.00 68.25 116 LYS A C 1
ATOM 896 O O . LYS A 1 116 ? -14.327 -6.652 -1.181 1.00 68.25 116 LYS A O 1
ATOM 901 N N . ASP A 1 117 ? -14.703 -5.366 -2.988 1.00 71.12 117 ASP A N 1
ATOM 902 C CA . ASP A 1 117 ? -13.469 -5.722 -3.706 1.00 71.12 117 ASP A CA 1
ATOM 903 C C . ASP A 1 117 ? -12.349 -4.682 -3.552 1.00 71.12 117 ASP A C 1
ATOM 905 O O . ASP A 1 117 ? -11.267 -4.827 -4.117 1.00 71.12 117 ASP A O 1
ATOM 909 N N . LEU A 1 118 ? -12.599 -3.597 -2.814 1.00 67.56 118 LEU A N 1
ATOM 910 C CA . LEU A 1 118 ? -11.746 -2.412 -2.877 1.00 67.56 118 LEU A CA 1
ATOM 911 C C . LEU A 1 118 ? -10.418 -2.579 -2.139 1.00 67.56 118 LEU A C 1
ATOM 913 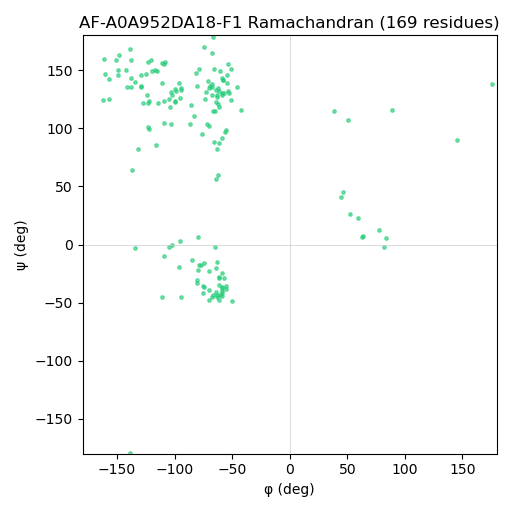O O . LEU A 1 118 ? -9.403 -2.020 -2.557 1.00 67.56 118 LEU A O 1
ATOM 917 N N . ALA A 1 119 ? -10.422 -3.307 -1.023 1.00 78.25 119 ALA A N 1
ATOM 918 C CA . ALA A 1 119 ? -9.232 -3.474 -0.208 1.00 78.25 119 ALA A CA 1
ATOM 919 C C . ALA A 1 119 ? -9.331 -4.695 0.709 1.00 78.25 119 ALA A C 1
ATOM 921 O O . ALA A 1 119 ? -10.394 -5.016 1.239 1.00 78.25 119 ALA A O 1
ATOM 922 N N . LYS A 1 120 ? -8.190 -5.337 0.960 1.00 87.12 120 LYS A N 1
ATOM 923 C CA . LYS A 1 120 ? -8.065 -6.402 1.960 1.00 87.12 120 LYS A CA 1
ATOM 924 C C . LYS A 1 120 ? -7.543 -5.814 3.269 1.00 87.12 120 LYS A C 1
ATOM 926 O O . LYS A 1 120 ? -6.650 -4.968 3.267 1.00 87.12 120 LYS A O 1
ATOM 931 N N . VAL A 1 121 ? -8.094 -6.254 4.397 1.00 91.56 121 VAL A N 1
ATOM 932 C CA . VAL A 1 121 ? -7.627 -5.832 5.727 1.00 91.56 121 VAL A CA 1
ATOM 933 C C . VAL A 1 121 ? -6.221 -6.388 5.976 1.00 91.56 121 VAL A C 1
ATOM 935 O O . VAL A 1 121 ? -5.985 -7.583 5.796 1.00 91.56 121 VAL A O 1
ATOM 938 N N . LEU A 1 122 ? -5.295 -5.516 6.378 1.00 91.81 122 LEU A N 1
ATOM 939 C CA . LEU A 1 122 ? -3.939 -5.872 6.807 1.00 91.81 122 LEU A CA 1
ATOM 940 C C . LEU A 1 122 ? -3.826 -6.044 8.309 1.00 91.81 122 LEU A C 1
ATOM 942 O O . LEU A 1 122 ? -3.171 -6.976 8.769 1.00 91.81 122 LEU A O 1
ATOM 946 N N . ALA A 1 123 ? -4.402 -5.107 9.054 1.00 94.19 123 ALA A N 1
ATOM 947 C CA . ALA A 1 123 ? -4.301 -5.061 10.498 1.00 94.19 123 ALA A CA 1
ATOM 948 C C . ALA A 1 123 ? -5.407 -4.184 11.082 1.00 94.19 123 ALA A C 1
ATOM 950 O O . ALA A 1 123 ? -5.952 -3.301 10.418 1.00 94.19 123 ALA A O 1
ATOM 951 N N . GLU A 1 124 ? -5.679 -4.403 12.360 1.00 95.06 124 GLU A N 1
ATOM 952 C CA . GLU A 1 124 ? -6.501 -3.529 13.184 1.00 95.06 124 GLU A CA 1
ATOM 953 C C . GLU A 1 124 ? -5.667 -3.118 14.394 1.00 95.06 124 GLU A C 1
ATOM 955 O O . GLU A 1 124 ? -5.061 -3.968 15.050 1.00 95.06 124 GLU A O 1
ATOM 960 N N . HIS A 1 125 ? -5.586 -1.819 14.666 1.00 95.06 125 HIS A N 1
ATOM 961 C CA . HIS A 1 125 ? -4.766 -1.285 15.751 1.00 95.06 125 HIS A CA 1
ATOM 962 C C . HIS A 1 125 ? -5.291 0.082 16.186 1.00 95.06 125 HIS A C 1
ATOM 964 O O . HIS A 1 125 ? -5.743 0.857 15.352 1.00 95.06 125 HIS A O 1
ATOM 970 N N . GLY A 1 126 ? -5.265 0.375 17.489 1.00 93.12 126 GLY A N 1
ATOM 971 C CA . GLY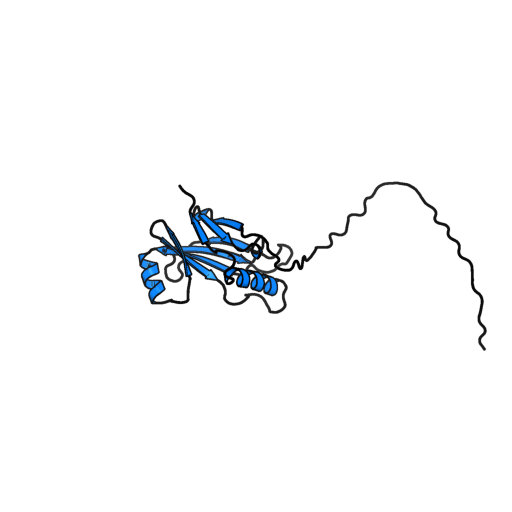 A 1 126 ? -5.641 1.700 18.002 1.00 93.12 126 GLY A CA 1
ATOM 972 C C . GLY A 1 126 ? -7.075 2.157 17.682 1.00 93.12 126 GLY A C 1
ATOM 973 O O . GLY A 1 126 ? -7.332 3.353 17.661 1.00 93.12 126 GLY A O 1
ATOM 974 N N . GLY A 1 127 ? -8.011 1.237 17.410 1.00 94.56 127 GLY A N 1
ATOM 975 C CA . GLY A 1 127 ? -9.381 1.574 16.977 1.00 94.56 127 GLY A CA 1
ATOM 976 C C . GLY A 1 127 ? -9.528 1.853 15.473 1.00 94.56 127 GLY A C 1
ATOM 977 O O . GLY A 1 127 ? -10.612 2.214 15.003 1.00 94.56 127 GLY A O 1
ATOM 978 N N . GLU A 1 128 ? -8.458 1.647 14.713 1.00 96.56 128 GLU A N 1
ATOM 979 C CA . GLU A 1 128 ? -8.396 1.858 13.274 1.00 96.56 128 GLU A CA 1
ATOM 980 C C . GLU A 1 128 ? -8.273 0.540 12.517 1.00 96.56 128 GLU A C 1
ATOM 982 O O . GLU A 1 128 ? -7.799 -0.476 13.036 1.00 96.56 128 GLU A O 1
ATOM 987 N N . VAL A 1 129 ? -8.699 0.577 11.259 1.00 95.81 129 VAL A N 1
ATOM 988 C CA . VAL A 1 129 ? -8.575 -0.526 10.316 1.00 95.81 129 VAL A CA 1
ATOM 989 C C . VAL A 1 129 ? -7.636 -0.104 9.200 1.00 95.81 129 VAL A C 1
ATOM 991 O O . VAL A 1 129 ? -7.887 0.868 8.485 1.00 95.81 129 VAL A O 1
ATOM 994 N N . TYR A 1 130 ? -6.566 -0.875 9.045 1.00 95.69 130 TYR A N 1
ATOM 995 C CA . TYR A 1 130 ? -5.560 -0.696 8.015 1.00 95.69 130 TYR A CA 1
ATOM 996 C C . TYR A 1 130 ? -5.838 -1.682 6.901 1.00 95.69 130 TYR A C 1
ATOM 998 O O . TYR A 1 130 ? -5.885 -2.895 7.110 1.00 95.69 130 TYR A O 1
ATOM 1006 N N . THR A 1 131 ? -6.022 -1.160 5.703 1.00 93.88 131 THR A N 1
ATOM 1007 C CA . THR A 1 131 ? -6.371 -1.951 4.524 1.00 93.88 131 THR A CA 1
ATOM 1008 C C . THR A 1 131 ? -5.347 -1.719 3.439 1.00 93.88 131 THR A C 1
ATOM 1010 O O . THR A 1 131 ? -4.691 -0.680 3.434 1.00 93.88 131 THR A O 1
ATOM 1013 N N . PHE A 1 132 ? -5.223 -2.654 2.508 1.00 91.19 132 PHE A N 1
ATOM 1014 C CA . PHE A 1 132 ? -4.387 -2.475 1.337 1.00 91.19 132 PHE A CA 1
ATOM 1015 C C . PHE A 1 132 ? -5.151 -2.687 0.046 1.00 91.19 132 PHE A C 1
ATOM 1017 O O . PHE A 1 132 ? -6.023 -3.552 -0.051 1.00 91.19 132 PHE A O 1
ATOM 1024 N N . SER A 1 133 ? -4.743 -1.926 -0.960 1.00 89.81 133 SER A N 1
ATOM 1025 C CA . SER A 1 133 ? -5.146 -2.106 -2.348 1.00 89.81 133 SER A CA 1
ATOM 1026 C C . SER A 1 133 ? -3.914 -2.013 -3.241 1.00 89.81 133 SER A C 1
ATOM 1028 O O . SER A 1 133 ? -3.050 -1.159 -3.013 1.00 89.81 133 SER A O 1
ATOM 1030 N N . ILE A 1 134 ? -3.851 -2.869 -4.254 1.00 89.00 134 ILE A N 1
ATOM 1031 C CA . ILE A 1 134 ? -2.811 -2.872 -5.286 1.00 89.00 134 ILE A CA 1
ATOM 1032 C C . ILE A 1 134 ? -3.395 -2.392 -6.612 1.00 89.00 134 ILE A C 1
ATOM 1034 O O . ILE A 1 134 ? -4.604 -2.489 -6.831 1.00 89.00 134 ILE A O 1
ATOM 1038 N N . VAL A 1 135 ? -2.548 -1.893 -7.509 1.00 84.25 135 VAL A N 1
ATOM 1039 C CA . VAL A 1 135 ? -2.959 -1.697 -8.902 1.00 84.25 135 VAL A CA 1
ATOM 1040 C C . VAL A 1 135 ? -3.152 -3.054 -9.576 1.00 84.25 135 VAL A C 1
ATOM 1042 O O . VAL A 1 135 ? -2.349 -3.967 -9.404 1.00 84.25 135 VAL A O 1
ATOM 1045 N N . THR A 1 136 ? -4.234 -3.198 -10.338 1.00 78.75 136 THR A N 1
ATOM 1046 C CA . THR A 1 136 ? -4.577 -4.456 -11.022 1.00 78.75 136 THR A CA 1
ATOM 1047 C C . THR A 1 136 ? -3.875 -4.616 -12.370 1.00 78.75 136 THR A C 1
ATOM 1049 O O . THR A 1 136 ? -3.857 -5.712 -12.923 1.00 78.75 136 THR A O 1
ATOM 1052 N N . ALA A 1 137 ? -3.281 -3.541 -12.893 1.00 82.50 137 ALA A N 1
ATOM 1053 C CA . ALA A 1 137 ? -2.517 -3.525 -14.133 1.00 82.50 137 ALA A CA 1
ATOM 1054 C C . ALA A 1 137 ? -1.308 -2.590 -14.006 1.00 82.50 137 ALA A C 1
ATOM 1056 O O . ALA A 1 137 ? -1.362 -1.589 -13.282 1.00 82.50 137 ALA A O 1
ATOM 1057 N N . SER A 1 138 ? -0.228 -2.898 -14.733 1.00 86.81 138 SER A N 1
ATOM 1058 C CA . SER A 1 138 ? 0.933 -2.011 -14.808 1.00 86.81 138 SER A CA 1
ATOM 1059 C C . SER A 1 138 ? 0.521 -0.636 -15.358 1.00 86.81 138 SER A C 1
ATOM 1061 O O . SER A 1 138 ? -0.113 -0.560 -16.413 1.00 86.81 138 SER A O 1
ATOM 1063 N N . PRO A 1 139 ? 0.905 0.469 -14.693 1.00 87.31 139 PRO A N 1
ATOM 1064 C CA . PRO A 1 139 ? 0.629 1.823 -15.167 1.00 87.31 139 PRO A CA 1
ATOM 1065 C C . PRO A 1 139 ? 1.603 2.285 -16.269 1.00 87.31 139 PRO A C 1
ATOM 1067 O O . PRO A 1 139 ? 1.589 3.460 -16.646 1.00 87.31 139 PRO A O 1
ATOM 1070 N N . TYR A 1 140 ? 2.479 1.399 -16.753 1.00 89.50 140 TYR A N 1
ATOM 1071 C CA . TYR A 1 140 ? 3.494 1.684 -17.766 1.00 89.50 140 TYR A CA 1
ATOM 1072 C C . TYR A 1 140 ? 3.170 1.010 -19.108 1.00 89.50 140 TYR A C 1
ATOM 1074 O O . TYR A 1 140 ? 2.477 -0.008 -19.136 1.00 89.50 140 TYR A O 1
ATOM 1082 N N . PRO A 1 141 ? 3.683 1.539 -20.238 1.00 88.69 141 PRO A N 1
ATOM 1083 C CA . PRO A 1 141 ? 3.465 0.930 -21.545 1.00 88.69 141 PRO A CA 1
ATOM 1084 C C . PRO A 1 141 ? 3.972 -0.516 -21.608 1.00 88.69 141 PRO A C 1
ATOM 1086 O O . PRO A 1 141 ? 5.026 -0.854 -21.055 1.00 88.69 141 PRO A O 1
ATOM 1089 N N . VAL A 1 142 ? 3.226 -1.371 -22.306 1.00 89.75 142 VAL A N 1
ATOM 1090 C CA . VAL A 1 142 ? 3.577 -2.783 -22.512 1.00 89.75 142 VAL A CA 1
ATOM 1091 C C . VAL A 1 142 ? 4.946 -2.902 -23.190 1.00 89.75 142 VAL A C 1
ATOM 1093 O O . VAL A 1 142 ? 5.295 -2.100 -24.053 1.00 89.75 142 VAL A O 1
ATOM 1096 N N . GLY A 1 143 ? 5.735 -3.897 -22.777 1.00 84.44 143 GLY A N 1
ATOM 1097 C CA . GLY A 1 143 ? 7.064 -4.168 -23.337 1.00 84.44 143 GLY A CA 1
ATOM 1098 C C . GLY A 1 143 ? 8.193 -3.297 -22.779 1.00 84.44 143 GLY A C 1
ATOM 1099 O O . GLY A 1 143 ? 9.349 -3.505 -23.137 1.00 84.44 143 GLY A O 1
ATOM 1100 N N . THR A 1 144 ? 7.899 -2.351 -21.882 1.00 87.69 144 THR A N 1
ATOM 1101 C CA . THR A 1 144 ? 8.945 -1.586 -21.189 1.00 87.69 144 THR A CA 1
ATOM 1102 C C . THR A 1 144 ? 9.561 -2.390 -20.035 1.00 87.69 144 THR A C 1
ATOM 1104 O O . THR A 1 144 ? 8.861 -3.190 -19.403 1.00 87.69 144 THR A O 1
ATOM 1107 N N . PRO A 1 145 ? 10.842 -2.149 -19.680 1.00 88.31 145 PRO A N 1
ATOM 1108 C CA . PRO A 1 145 ? 11.453 -2.760 -18.497 1.00 88.31 145 PRO A CA 1
ATOM 1109 C C . PRO A 1 145 ? 10.664 -2.494 -17.207 1.00 88.31 145 PRO A C 1
ATOM 1111 O O . PRO A 1 145 ? 10.554 -3.372 -16.351 1.00 88.31 145 PRO A O 1
ATOM 1114 N N . SER A 1 146 ? 10.065 -1.304 -17.082 1.00 89.31 146 SER A N 1
ATOM 1115 C CA . SER A 1 146 ? 9.233 -0.943 -15.932 1.00 89.31 146 SER A CA 1
ATOM 1116 C C . SER A 1 146 ? 7.979 -1.801 -15.828 1.00 89.31 146 SER A C 1
ATOM 1118 O O . SER A 1 146 ? 7.664 -2.250 -14.732 1.00 89.31 146 SER A O 1
ATOM 1120 N N . THR A 1 147 ? 7.309 -2.097 -16.943 1.00 90.31 147 THR A N 1
ATOM 1121 C CA . THR A 1 147 ? 6.147 -2.997 -16.938 1.00 90.31 147 THR A CA 1
ATOM 1122 C C . THR A 1 147 ? 6.521 -4.391 -16.455 1.00 90.31 147 THR A C 1
ATOM 1124 O O . THR A 1 147 ? 5.897 -4.884 -15.524 1.00 90.31 147 THR A O 1
ATOM 1127 N N . LEU A 1 148 ? 7.605 -4.976 -16.978 1.00 89.06 148 LEU A N 1
ATOM 1128 C CA . LEU A 1 148 ? 8.071 -6.295 -16.531 1.00 89.06 148 LEU A CA 1
ATOM 1129 C C . LEU A 1 148 ? 8.390 -6.315 -15.031 1.00 89.06 148 LEU A C 1
ATOM 1131 O O . LEU A 1 148 ? 8.039 -7.261 -14.326 1.00 89.06 148 LEU A O 1
ATOM 1135 N N . ARG A 1 149 ? 9.040 -5.261 -14.525 1.00 88.56 149 ARG A N 1
ATOM 1136 C CA . ARG A 1 149 ? 9.366 -5.150 -13.101 1.00 88.56 149 ARG A CA 1
ATOM 1137 C C . ARG A 1 149 ? 8.116 -5.001 -12.235 1.00 88.56 149 ARG A C 1
ATOM 1139 O O . ARG A 1 149 ? 8.031 -5.642 -11.189 1.00 88.56 149 ARG A O 1
ATOM 1146 N N . VAL A 1 150 ? 7.160 -4.175 -12.653 1.00 90.31 150 VAL A N 1
ATOM 1147 C CA . VAL A 1 150 ? 5.891 -3.996 -11.936 1.00 90.31 150 VAL A CA 1
ATOM 1148 C C . VAL A 1 150 ? 5.099 -5.300 -11.910 1.00 90.31 150 VAL A C 1
ATOM 1150 O O . VAL A 1 150 ? 4.634 -5.688 -10.840 1.00 90.31 150 VAL A O 1
ATOM 1153 N N . ASP A 1 151 ? 5.023 -6.025 -13.024 1.00 89.25 151 ASP A N 1
ATOM 1154 C CA . ASP A 1 151 ? 4.323 -7.311 -13.092 1.00 89.25 151 ASP A CA 1
ATOM 1155 C C . ASP A 1 151 ? 4.941 -8.332 -12.124 1.00 89.25 151 ASP A C 1
ATOM 1157 O O . ASP A 1 151 ? 4.227 -8.989 -11.365 1.00 89.25 151 ASP A O 1
ATOM 1161 N N . GLN A 1 152 ? 6.276 -8.412 -12.064 1.00 88.31 152 GLN A N 1
ATOM 1162 C CA . GLN A 1 152 ? 6.983 -9.247 -11.084 1.00 88.31 152 GLN A CA 1
ATOM 1163 C C . GLN A 1 152 ? 6.648 -8.859 -9.636 1.00 88.31 152 GLN A C 1
ATOM 1165 O O . GLN A 1 152 ? 6.410 -9.731 -8.798 1.00 88.31 152 GLN A O 1
ATOM 1170 N N . MET A 1 153 ? 6.620 -7.558 -9.334 1.00 89.19 153 MET A N 1
ATOM 1171 C CA . MET A 1 153 ? 6.274 -7.049 -8.006 1.00 89.19 153 MET A CA 1
ATOM 1172 C C . MET A 1 153 ? 4.830 -7.402 -7.623 1.00 89.19 153 MET A C 1
ATOM 1174 O O . MET A 1 153 ? 4.597 -7.879 -6.510 1.00 89.19 153 MET A O 1
ATOM 1178 N N . MET A 1 154 ? 3.869 -7.222 -8.532 1.00 88.31 154 MET A N 1
ATOM 1179 C CA . MET A 1 154 ? 2.456 -7.527 -8.278 1.00 88.31 154 MET A CA 1
ATOM 1180 C C . MET A 1 154 ? 2.212 -9.026 -8.108 1.00 88.31 154 MET A C 1
ATOM 1182 O O . MET A 1 154 ? 1.570 -9.437 -7.140 1.00 88.31 154 MET A O 1
ATOM 1186 N N . MET A 1 155 ? 2.787 -9.861 -8.978 1.00 86.06 155 MET A N 1
ATOM 1187 C CA . MET A 1 155 ? 2.670 -11.318 -8.859 1.00 86.06 155 MET A CA 1
ATOM 1188 C C . MET A 1 155 ? 3.223 -11.836 -7.526 1.00 86.06 155 MET A C 1
ATOM 1190 O O . MET A 1 155 ? 2.638 -12.736 -6.926 1.00 86.06 155 MET A O 1
ATOM 1194 N N . ALA 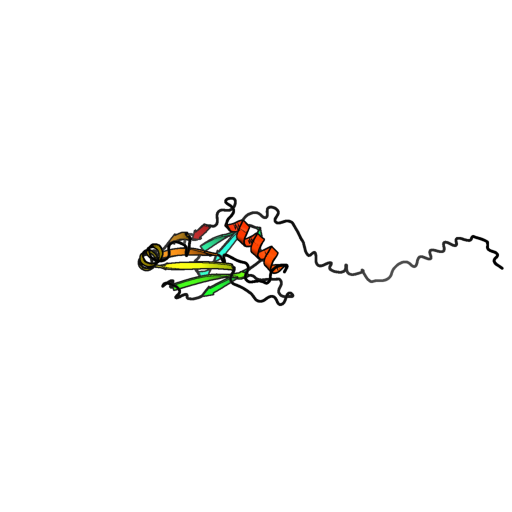A 1 156 ? 4.304 -11.242 -7.014 1.00 86.38 156 ALA A N 1
ATOM 1195 C CA . ALA A 1 156 ? 4.880 -11.638 -5.731 1.00 86.38 156 ALA A CA 1
ATOM 1196 C C . ALA A 1 156 ? 4.016 -11.273 -4.509 1.00 86.38 156 ALA A C 1
ATOM 1198 O O . ALA A 1 156 ? 4.175 -11.903 -3.466 1.00 86.38 156 ALA A O 1
ATOM 1199 N N . LEU A 1 157 ? 3.115 -10.286 -4.616 1.00 83.56 157 LEU A N 1
ATOM 1200 C CA . LEU A 1 157 ? 2.141 -9.969 -3.559 1.00 83.56 157 LEU A CA 1
ATOM 1201 C C . LEU A 1 157 ? 0.929 -10.905 -3.572 1.00 83.56 157 LEU A C 1
ATOM 1203 O O . LEU A 1 157 ? 0.350 -11.169 -2.521 1.00 83.56 157 LEU A O 1
ATOM 1207 N N . ILE A 1 158 ? 0.528 -11.368 -4.758 1.00 77.94 158 ILE A N 1
ATOM 1208 C CA . ILE A 1 158 ? -0.622 -12.266 -4.935 1.00 77.94 158 ILE A CA 1
ATOM 1209 C C . ILE A 1 158 ? -0.227 -13.715 -4.617 1.00 77.94 158 ILE A C 1
ATOM 1211 O O . ILE A 1 158 ? -1.050 -14.492 -4.140 1.00 77.94 158 ILE A O 1
ATOM 1215 N N . GLY A 1 159 ? 1.037 -14.084 -4.845 1.00 71.12 159 GLY A N 1
ATOM 1216 C CA . GLY A 1 159 ? 1.553 -15.405 -4.505 1.00 71.12 159 GLY A CA 1
ATOM 1217 C C . GLY A 1 159 ? 1.530 -15.674 -2.996 1.00 71.12 159 GLY A C 1
ATOM 1218 O O . GLY A 1 159 ? 2.039 -14.889 -2.202 1.00 71.12 159 GLY A O 1
ATOM 1219 N N . GLU A 1 160 ? 1.028 -16.843 -2.592 1.00 59.81 160 GLU A N 1
ATOM 1220 C CA . GLU A 1 160 ? 0.860 -17.244 -1.180 1.00 59.81 160 GLU A CA 1
ATOM 1221 C C . GLU A 1 160 ? 2.174 -17.407 -0.387 1.00 59.81 160 GLU A C 1
ATOM 1223 O O . GLU A 1 160 ? 2.165 -17.715 0.803 1.00 59.81 160 GLU A O 1
ATOM 1228 N N . ARG A 1 161 ? 3.332 -17.214 -1.029 1.00 61.34 161 ARG A N 1
ATOM 1229 C CA . ARG A 1 161 ? 4.648 -17.526 -0.457 1.00 61.34 161 ARG A CA 1
ATOM 1230 C C . ARG A 1 161 ? 5.175 -16.478 0.520 1.00 61.34 161 ARG A C 1
ATOM 1232 O O . ARG A 1 161 ? 6.036 -16.809 1.328 1.00 61.34 161 ARG A O 1
ATOM 1239 N N . THR A 1 162 ? 4.699 -15.232 0.460 1.00 61.59 162 THR A N 1
ATOM 1240 C CA . THR A 1 162 ? 5.150 -14.170 1.375 1.00 61.59 162 THR A CA 1
ATOM 1241 C C . THR A 1 162 ? 3.973 -13.580 2.143 1.00 61.59 162 THR A C 1
ATOM 1243 O O . THR A 1 162 ? 3.041 -13.068 1.524 1.00 61.59 162 THR A O 1
ATOM 1246 N N . PRO A 1 163 ? 4.001 -13.583 3.488 1.00 65.56 163 PRO A N 1
ATOM 1247 C CA . PRO A 1 163 ? 2.962 -12.931 4.264 1.00 65.56 163 PRO A CA 1
ATOM 1248 C C . PRO A 1 163 ? 3.077 -11.409 4.116 1.00 65.56 163 PRO A C 1
ATOM 1250 O O . PRO A 1 163 ? 3.910 -10.779 4.763 1.00 65.56 163 PRO A O 1
ATOM 1253 N N . PHE A 1 164 ? 2.214 -10.813 3.294 1.00 81.25 164 PHE A N 1
ATOM 1254 C CA . PHE A 1 164 ? 2.014 -9.367 3.291 1.00 81.25 164 PHE A CA 1
ATOM 1255 C C . PHE A 1 164 ? 1.262 -8.971 4.571 1.00 81.25 164 PHE A C 1
ATOM 1257 O O . PHE A 1 164 ? 0.071 -9.253 4.720 1.00 81.25 164 PHE A O 1
ATOM 1264 N N . LYS A 1 165 ? 1.992 -8.411 5.541 1.00 84.31 165 LYS A N 1
ATOM 1265 C CA . LYS A 1 165 ? 1.516 -8.131 6.906 1.00 84.31 165 LYS A CA 1
ATOM 1266 C C . LYS A 1 165 ? 2.001 -6.771 7.381 1.00 84.31 165 LYS A C 1
ATOM 1268 O O . LYS A 1 165 ? 3.143 -6.413 7.105 1.00 84.31 165 LYS A O 1
ATOM 1273 N N . LEU A 1 166 ? 1.157 -6.071 8.135 1.00 93.12 166 LEU A N 1
ATOM 1274 C CA . LEU A 1 166 ? 1.502 -4.849 8.859 1.00 93.12 166 LEU A CA 1
ATOM 1275 C C . LEU A 1 166 ? 1.634 -5.173 10.353 1.00 93.12 166 LEU A C 1
ATOM 1277 O O . LEU A 1 166 ? 0.705 -5.717 10.948 1.00 93.12 166 LEU A O 1
ATOM 1281 N N . THR A 1 167 ? 2.773 -4.833 10.951 1.00 94.31 167 THR A N 1
ATOM 1282 C CA . THR A 1 167 ? 3.088 -5.099 12.359 1.00 94.31 167 THR A CA 1
ATOM 1283 C C . THR A 1 167 ? 3.412 -3.790 13.064 1.00 94.31 167 THR A C 1
ATOM 1285 O O . THR A 1 167 ? 4.342 -3.094 12.669 1.00 94.31 167 THR A O 1
ATOM 1288 N N . PHE A 1 168 ? 2.673 -3.456 14.119 1.00 94.25 168 PHE A N 1
ATOM 1289 C CA . PHE A 1 168 ? 2.933 -2.265 14.931 1.00 94.25 168 PHE A CA 1
ATOM 1290 C C . PHE A 1 168 ? 4.057 -2.536 15.932 1.00 94.25 168 PHE A C 1
ATOM 1292 O O . PHE A 1 168 ? 4.086 -3.594 16.571 1.00 94.25 168 PHE A O 1
ATOM 1299 N N . LYS A 1 169 ? 4.986 -1.588 16.075 1.00 90.94 169 LYS A N 1
ATOM 1300 C CA . LYS A 1 169 ? 6.041 -1.649 17.090 1.00 90.94 169 LYS A CA 1
ATOM 1301 C C . LYS A 1 169 ? 5.401 -1.428 18.464 1.00 90.94 169 LYS A C 1
ATOM 1303 O O . LYS A 1 169 ? 4.484 -0.620 18.604 1.00 90.94 169 LYS A O 1
ATOM 1308 N N . LYS A 1 170 ? 5.857 -2.165 19.482 1.00 78.12 170 LYS A N 1
ATOM 1309 C CA . LYS A 1 170 ? 5.412 -1.931 20.864 1.00 78.12 170 LYS A CA 1
ATOM 1310 C C . LYS A 1 170 ? 5.870 -0.531 21.282 1.00 78.12 170 LYS A C 1
ATOM 1312 O O . LYS A 1 170 ? 7.058 -0.237 21.160 1.00 78.12 170 LYS A O 1
ATOM 1317 N N . GLY A 1 171 ? 4.912 0.303 21.685 1.00 58.41 171 GLY A N 1
ATOM 1318 C CA . GLY A 1 171 ? 5.168 1.597 22.321 1.00 58.41 171 GLY A CA 1
ATOM 1319 C C . GLY A 1 171 ? 5.650 1.450 23.753 1.00 58.41 171 GLY A C 1
ATOM 1320 O O . GLY A 1 171 ? 5.478 0.345 24.323 1.00 58.41 171 GLY A O 1
#

Sequence (171 aa):
MRPTPRLTTLLLLAALPALACGKPEPKSEVAVATTPAVDLPPFQQEIASLNAEVTLPGVWRYGYKVVDRPDTLYGAHRAVEFLYAADTASGVPPRLLMVIRAYTRAQWDKVRESQKDLAKVLAEHGGEVYTFSIVTASPYPVGTPSTLRVDQMMMALIGERTPFKLTFKKG

Mean predicted aligned error: 12.97 Å

Radius of gyration: 27.16 Å; Cα contacts (8 Å, |Δi|>4): 236; chains: 1; bounding box: 79×30×90 Å

Nearest PDB structures (foldseek):
  3fzq-assembly2_B  TM=4.906E-01  e=1.305E+00  Clostridioides difficile 630
  3fzq-assembly2_A  TM=4.104E-01  e=8.659E-01  Clostridioides difficile 630
  8t7t-assembly1_B  TM=4.373E-01  e=2.210E+00  Homo sapiens
  2oh1-assembly3_C  TM=3.766E-01  e=6.345E+00  Listeria monocytogenes serotype 4b str. F2365

Foldseek 3Di:
DDDDDDDDDDDDDDDDDDDDDDDPDPPPPVPPPPPPLPDQDWDWDDPVVQQKTWTAHRLCPPQWDWDKDQDCVLHFGIKIFTWGDDDPVPPDDTDTFKIKTKHQPVSVVVCCVVPVPAWAFQDDDPRITITMDGDPAQPDDPPDPSRVSSVSRVVRVVDPPTPGHMGHDDD

pLDDT: mean 77.91, std 20.66, range [31.61, 97.31]

Solvent-accessible surface area (backbone atoms only — not comparable to full-atom values): 10652 Å² total; per-residue (Å²): 136,88,80,86,89,87,84,89,80,90,77,90,78,86,78,84,80,86,87,80,91,77,83,79,74,75,77,80,71,76,73,78,70,80,61,72,96,69,80,49,64,67,44,76,46,77,39,74,95,69,49,24,33,36,35,42,45,27,75,48,66,83,43,51,45,80,44,79,45,80,36,62,71,84,60,19,59,30,31,43,34,34,24,37,34,61,62,85,87,67,76,60,78,68,42,80,45,34,36,39,35,38,17,47,48,78,45,41,59,59,39,55,74,76,42,75,85,63,53,51,80,51,42,73,57,98,69,28,38,32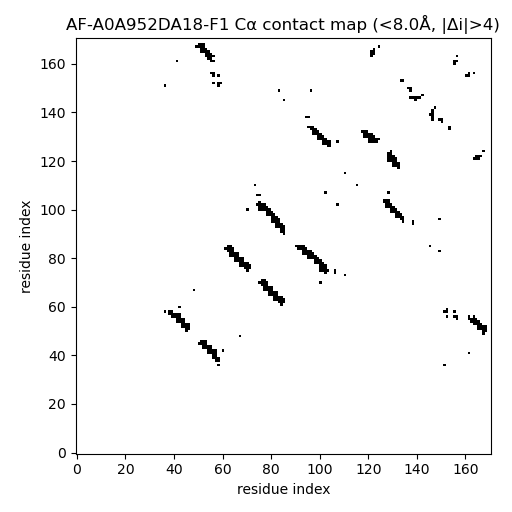,26,37,37,65,59,94,63,63,96,48,63,85,91,37,73,65,23,58,52,45,49,54,39,52,51,44,65,72,36,90,86,42,76,72,40,56,46,72,60,86,129

Secondary structure (DSSP, 8-state):
--------------------S---------------S--PPPEEEEEGGGTEEEEE-GGGTTSEEEEEE---GGG--EEEEEEE---GGG-PPP-EEEEEEEEEHHHHHHHHHH-TTS-EEEEEETTEEEEEEE-SS-SS-TTSHHHHHHHHHHHHHHSTTS--EEEEPP-